Protein AF-A0A1G9UL08-F1 (afdb_monomer_lite)

InterPro domains:
  IPR058342 Protein of unknown function DUF8029 [PF26072] (6-72)

Secondary structure (DSSP, 8-state):
---HHHHHHHHHHHHHHHHHTSHHHHHHHHHHHHHHHHHHHHHHHHHHHHHHHHHHHHHHHHHHHHHH-TT--

Foldseek 3Di:
DPPVVVVVVCVVVVVLVVCCVDPNVVVVVVVVVVVVVVVVVVVVVVVVVVVVVVVCVVVVVVVVCVVVVVDPD

pLDDT: mean 84.72, std 9.73, range [59.0, 95.88]

Radius of gyration: 27.57 Å; chains: 1; bounding box: 66×27×61 Å

Organism: NCBI:txid660521

Sequence (73 aa):
MFDPALVSMLVPILQLGGLLDSPLGQLLVVIVGIGAVVLIGRLVLRVAWRLVTIAAVIVGILLLVSMFVPGLL

Structure (mmCIF, N/CA/C/O backbone):
data_AF-A0A1G9UL08-F1
#
_entry.id   AF-A0A1G9UL08-F1
#
loop_
_atom_site.group_PDB
_atom_site.id
_atom_site.type_symbol
_atom_site.label_atom_id
_atom_site.label_alt_id
_atom_site.label_comp_id
_atom_site.label_asym_id
_atom_site.label_entity_id
_atom_site.label_seq_id
_atom_site.pdbx_PDB_ins_code
_atom_site.Cartn_x
_atom_site.Cartn_y
_atom_site.Cartn_z
_atom_site.occupancy
_atom_site.B_iso_or_equiv
_atom_site.auth_seq_id
_atom_site.auth_comp_id
_atom_site.auth_asym_id
_atom_site.auth_atom_id
_atom_site.pdbx_PDB_model_num
ATOM 1 N N . MET A 1 1 ? -36.251 20.533 17.109 1.00 72.12 1 MET A N 1
ATOM 2 C CA . MET A 1 1 ? -36.520 19.110 17.393 1.00 72.12 1 MET A CA 1
ATOM 3 C C . MET A 1 1 ? -35.466 18.333 16.633 1.00 72.12 1 MET A C 1
ATOM 5 O O . MET A 1 1 ? -35.493 18.383 15.417 1.00 72.12 1 MET A O 1
ATOM 9 N N . PHE A 1 2 ? -34.454 17.780 17.304 1.00 73.88 2 PHE A N 1
ATOM 10 C CA . PHE A 1 2 ? -33.483 16.924 16.616 1.00 73.88 2 PHE A CA 1
ATOM 11 C C . PHE A 1 2 ? -34.232 15.686 16.129 1.00 73.88 2 PHE A C 1
ATOM 13 O O . PHE A 1 2 ? -34.900 15.038 16.936 1.00 73.88 2 PHE A O 1
ATOM 20 N N . ASP A 1 3 ? -34.180 15.397 14.831 1.00 80.06 3 ASP A N 1
ATOM 21 C CA . ASP A 1 3 ? -34.851 14.225 14.282 1.00 80.06 3 ASP A CA 1
ATOM 22 C C . ASP A 1 3 ? -34.259 12.955 14.911 1.00 80.06 3 ASP A C 1
ATOM 24 O O . ASP A 1 3 ? -33.055 12.708 14.776 1.00 80.06 3 ASP A O 1
ATOM 28 N N . PRO A 1 4 ? -35.070 12.119 15.586 1.00 79.75 4 PRO A N 1
ATOM 29 C CA . PRO A 1 4 ? -34.575 10.904 16.230 1.00 79.75 4 PRO A CA 1
ATOM 30 C C . PRO A 1 4 ? -33.949 9.939 15.213 1.00 79.75 4 PRO A C 1
ATOM 32 O O . PRO A 1 4 ? -33.001 9.231 15.540 1.00 79.75 4 PRO A O 1
ATOM 35 N N . ALA A 1 5 ? -34.404 9.984 13.955 1.00 83.38 5 ALA A N 1
ATOM 36 C CA . ALA A 1 5 ? -33.831 9.225 12.848 1.00 83.38 5 ALA A CA 1
ATOM 37 C C . ALA A 1 5 ? -32.365 9.598 12.557 1.00 83.38 5 ALA A C 1
ATOM 39 O O . ALA A 1 5 ? -31.558 8.716 12.266 1.00 83.38 5 ALA A O 1
ATOM 40 N N . LEU A 1 6 ? -31.994 10.878 12.679 1.00 82.38 6 LEU A N 1
ATOM 41 C CA . LEU A 1 6 ? -30.609 11.319 12.486 1.00 82.38 6 LEU A CA 1
ATOM 42 C C . LEU A 1 6 ? -29.715 10.827 13.624 1.00 82.38 6 LEU A C 1
ATOM 44 O O . LEU A 1 6 ? -28.597 10.384 13.383 1.00 82.38 6 LEU A O 1
ATOM 48 N N . VAL A 1 7 ? -30.226 10.828 14.856 1.00 81.12 7 VAL A N 1
ATOM 49 C CA . VAL A 1 7 ? -29.497 10.297 16.015 1.00 81.12 7 VAL A CA 1
ATOM 50 C C . VAL A 1 7 ? -29.255 8.794 15.848 1.00 81.12 7 VAL A C 1
ATOM 52 O O . VAL A 1 7 ? -28.123 8.341 16.004 1.00 81.12 7 VAL A O 1
ATOM 55 N N . SER A 1 8 ? -30.268 8.024 15.440 1.00 80.31 8 SER A N 1
ATOM 56 C CA . SER A 1 8 ? -30.135 6.581 15.190 1.00 80.31 8 SER A CA 1
ATOM 57 C C . SER A 1 8 ? -29.131 6.236 14.082 1.00 80.31 8 SER A C 1
ATOM 59 O O . SER A 1 8 ? -28.485 5.195 14.160 1.00 80.31 8 SER A O 1
ATOM 61 N N . MET A 1 9 ? -28.960 7.107 13.084 1.00 80.56 9 MET A N 1
ATOM 62 C CA . MET A 1 9 ? -27.971 6.939 12.007 1.00 80.56 9 MET A CA 1
ATOM 63 C C . MET A 1 9 ? -26.528 7.207 12.465 1.00 80.56 9 MET A C 1
ATOM 65 O O . MET A 1 9 ? -25.585 6.684 11.876 1.00 80.56 9 MET A O 1
ATOM 69 N N . LEU A 1 10 ? -26.341 8.010 13.516 1.00 80.44 10 LEU A N 1
ATOM 70 C CA . LEU A 1 10 ? -25.025 8.435 14.007 1.00 80.44 10 LEU A CA 1
ATOM 71 C C . LEU A 1 10 ? -24.469 7.525 15.115 1.00 80.44 10 LEU A C 1
ATOM 73 O O . LEU A 1 10 ? -23.252 7.428 15.280 1.00 80.44 10 LEU A O 1
ATOM 77 N N . VAL A 1 11 ? -25.337 6.817 15.844 1.00 80.69 11 VAL A N 1
ATOM 78 C CA . VAL A 1 11 ? -24.947 5.855 16.895 1.00 80.69 11 VAL A CA 1
ATOM 79 C C . VAL A 1 11 ? -23.946 4.788 16.406 1.00 80.69 11 VAL A C 1
ATOM 81 O O . VAL A 1 11 ? -22.954 4.575 17.105 1.00 80.69 11 VAL A O 1
ATOM 84 N N . PRO A 1 12 ? -24.102 4.161 15.220 1.00 78.88 12 PRO A N 1
ATOM 85 C CA . PRO A 1 12 ? -23.151 3.160 14.725 1.00 78.88 12 PRO A CA 1
ATOM 86 C C . PRO A 1 12 ? -21.745 3.722 14.482 1.00 78.88 12 PRO A C 1
ATOM 88 O O . PRO A 1 12 ? -20.752 3.043 14.730 1.00 78.88 12 PRO A O 1
ATOM 91 N N . ILE A 1 13 ? -21.649 4.976 14.02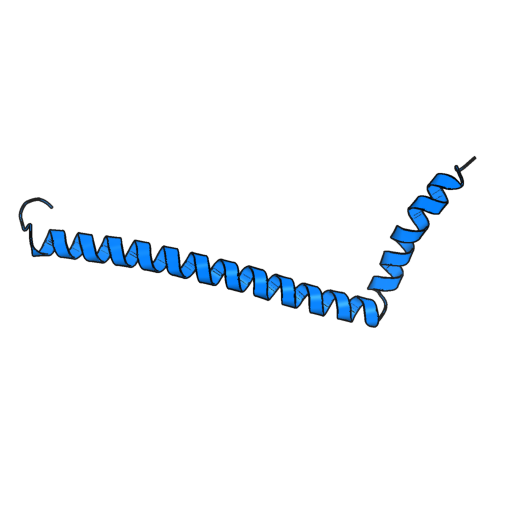8 1.00 77.12 13 ILE A N 1
ATOM 92 C CA . ILE A 1 13 ? -20.373 5.654 13.754 1.00 77.12 13 ILE A CA 1
ATOM 93 C C . ILE A 1 13 ? -19.627 5.944 15.063 1.00 77.12 13 ILE A C 1
ATOM 95 O O . ILE A 1 13 ? -18.418 5.738 15.147 1.00 77.12 13 ILE A O 1
ATOM 99 N N . LEU A 1 14 ? -20.349 6.363 16.106 1.00 74.69 14 LEU A N 1
ATOM 100 C CA . LEU A 1 14 ? -19.774 6.604 17.433 1.00 74.69 14 LEU A CA 1
ATOM 101 C C . LEU A 1 14 ? -19.357 5.300 18.131 1.00 74.69 14 LEU A C 1
ATOM 103 O O . LEU A 1 14 ? -18.314 5.255 18.783 1.00 74.69 14 LEU A O 1
ATOM 107 N N . GLN A 1 15 ? -20.125 4.223 17.949 1.00 73.81 15 GLN A N 1
ATOM 108 C CA . GLN A 1 15 ? -19.768 2.891 18.448 1.00 73.81 15 GLN A CA 1
ATOM 109 C C . GLN A 1 15 ? -18.531 2.323 17.750 1.00 73.81 15 GLN A C 1
ATOM 111 O O . GLN A 1 15 ? -17.754 1.621 18.393 1.00 73.81 15 GLN A O 1
ATOM 116 N N . LEU A 1 16 ? -18.307 2.668 16.478 1.00 73.94 16 LEU A N 1
ATOM 117 C CA . LEU A 1 16 ? -17.094 2.298 15.751 1.00 73.94 16 LEU A CA 1
ATOM 118 C C . LEU A 1 16 ? -15.842 2.886 16.421 1.00 73.94 16 LEU A C 1
ATOM 120 O O . LEU A 1 16 ? -14.854 2.184 16.585 1.00 73.94 16 LEU A O 1
ATOM 124 N N . GLY A 1 17 ? -15.890 4.140 16.880 1.00 70.06 17 GLY A N 1
ATOM 125 C CA . GLY A 1 17 ? -14.778 4.756 17.617 1.00 70.06 17 GLY A CA 1
ATOM 126 C C . GLY A 1 17 ? -14.428 3.995 18.900 1.00 70.06 17 GLY A C 1
ATOM 127 O O . GLY A 1 17 ? -13.267 3.668 19.125 1.00 70.06 17 GLY A O 1
ATOM 128 N N . GLY A 1 18 ? -15.438 3.627 19.694 1.00 72.94 18 GLY A N 1
ATOM 129 C CA . GLY A 1 18 ? -15.239 2.834 20.915 1.00 72.94 18 GLY A CA 1
ATOM 130 C C . GLY A 1 18 ? -14.809 1.383 20.657 1.00 72.94 18 GLY A C 1
ATOM 131 O O . GLY A 1 18 ? -14.077 0.803 21.455 1.00 72.94 18 GLY A O 1
ATOM 132 N N . LEU A 1 19 ? -15.222 0.789 19.532 1.00 71.00 19 LEU A N 1
ATOM 133 C CA . LEU A 1 19 ? -14.798 -0.554 19.121 1.00 71.00 19 LEU A CA 1
ATOM 134 C C . LEU A 1 19 ? -13.330 -0.584 18.697 1.00 71.00 19 LEU A C 1
ATOM 136 O O . LEU A 1 19 ? -12.629 -1.540 19.018 1.00 71.00 19 LEU A O 1
ATOM 140 N N . LEU A 1 20 ? -12.875 0.454 18.000 1.00 71.38 20 LEU A N 1
ATOM 141 C CA . LEU A 1 20 ? -11.513 0.593 17.483 1.00 71.38 20 LEU A CA 1
ATOM 142 C C . LEU A 1 20 ? -10.506 0.895 18.606 1.00 71.38 20 LEU A C 1
ATOM 144 O O . LEU A 1 20 ? -9.358 0.470 18.509 1.00 71.38 20 LEU A O 1
ATOM 148 N N . ASP A 1 21 ? -10.960 1.551 19.679 1.00 72.38 21 ASP A N 1
ATOM 149 C CA . ASP A 1 21 ? -10.185 1.805 20.904 1.00 72.38 21 ASP A CA 1
ATOM 150 C C . ASP A 1 21 ? -10.160 0.591 21.860 1.00 72.38 21 ASP A C 1
ATOM 152 O O . ASP A 1 21 ? -9.403 0.540 22.828 1.00 72.38 21 ASP A O 1
ATOM 156 N N . SER A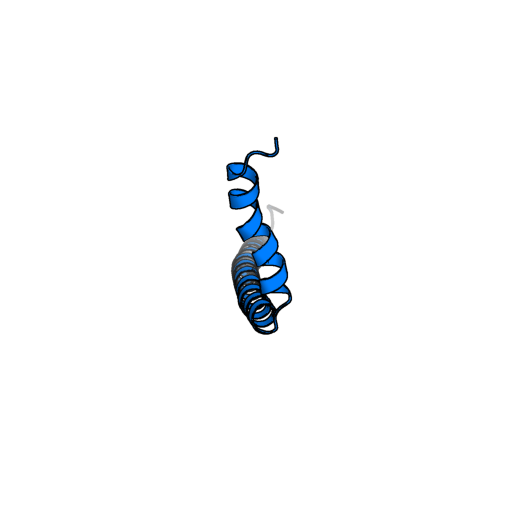 1 22 ? -10.973 -0.436 21.579 1.00 81.56 22 SER A N 1
ATOM 157 C CA . SER A 1 22 ? -10.931 -1.693 22.323 1.00 81.56 22 SER A CA 1
ATOM 158 C C . SER A 1 22 ? -9.725 -2.552 21.907 1.00 81.56 22 SER A C 1
ATOM 160 O O . SER A 1 22 ? -9.324 -2.537 20.737 1.00 81.56 22 SER A O 1
ATOM 162 N N . PRO A 1 23 ? -9.197 -3.407 22.805 1.00 79.69 23 PRO A N 1
ATOM 163 C CA . PRO A 1 23 ? -8.106 -4.330 22.479 1.00 79.69 23 PRO A CA 1
ATOM 164 C C . PRO A 1 23 ? -8.399 -5.217 21.256 1.00 79.69 23 PRO A C 1
ATOM 166 O O . PRO A 1 23 ? -7.498 -5.559 20.495 1.00 79.69 23 PRO A O 1
ATOM 169 N N . LEU A 1 24 ? -9.672 -5.565 21.034 1.00 82.75 24 LEU A N 1
ATOM 170 C CA . LEU A 1 24 ? -10.114 -6.355 19.882 1.00 82.75 24 LEU A CA 1
ATOM 171 C C . LEU A 1 24 ? -10.116 -5.542 18.580 1.00 82.75 24 LEU A C 1
ATOM 173 O O . LEU A 1 24 ? -9.740 -6.064 17.529 1.00 82.75 24 LEU A O 1
ATOM 177 N N . GLY A 1 25 ? -10.501 -4.266 18.642 1.00 83.75 25 GLY A N 1
ATOM 178 C CA . GLY A 1 25 ? -10.438 -3.355 17.498 1.00 83.75 25 GLY A CA 1
ATOM 179 C C . GLY A 1 25 ? -9.007 -3.112 17.043 1.00 83.75 25 GLY A C 1
ATOM 180 O O . GLY A 1 25 ? -8.718 -3.165 15.848 1.00 83.75 25 GLY A O 1
ATOM 181 N N . GLN A 1 26 ? -8.088 -2.954 17.994 1.00 85.56 26 GLN A N 1
ATOM 182 C CA . GLN A 1 26 ? -6.670 -2.776 17.701 1.00 85.56 26 GLN A CA 1
ATOM 183 C C . GLN A 1 26 ? -6.067 -4.013 17.014 1.00 85.56 26 GLN A C 1
ATOM 185 O O . GLN A 1 26 ? -5.350 -3.877 16.022 1.00 85.56 26 GLN A O 1
ATOM 190 N N . LEU A 1 27 ? -6.424 -5.225 17.459 1.00 89.62 27 LEU A N 1
ATOM 191 C CA . LEU A 1 27 ? -6.036 -6.474 16.788 1.00 89.62 27 LEU A CA 1
ATOM 192 C C . LEU A 1 27 ? -6.564 -6.552 15.347 1.00 89.62 27 LEU A C 1
ATOM 194 O O . LEU A 1 27 ? -5.816 -6.926 14.442 1.00 89.62 27 LEU A O 1
ATOM 198 N N . LEU A 1 28 ? -7.821 -6.161 15.111 1.00 87.56 28 LEU A N 1
ATOM 199 C CA . LEU A 1 28 ? -8.391 -6.091 13.761 1.00 87.56 28 LEU A CA 1
ATOM 200 C C . LEU A 1 28 ? -7.617 -5.119 12.865 1.00 87.56 28 LEU A C 1
ATOM 202 O O . LEU A 1 28 ? -7.288 -5.466 11.729 1.00 87.56 28 LEU A O 1
ATOM 206 N N . VAL A 1 29 ? -7.276 -3.936 13.380 1.00 90.19 29 VAL A N 1
ATOM 207 C CA . VAL A 1 29 ? -6.476 -2.944 12.647 1.00 90.19 29 VAL A CA 1
ATOM 208 C C . VAL A 1 29 ? -5.102 -3.506 12.288 1.00 90.19 29 VAL A C 1
ATOM 210 O O . VAL A 1 29 ? -4.658 -3.322 11.156 1.00 90.19 29 VAL A O 1
ATOM 213 N N . VAL A 1 30 ? -4.447 -4.242 13.191 1.00 93.31 30 VAL A N 1
ATOM 214 C CA . VAL A 1 30 ? -3.153 -4.885 12.902 1.00 93.31 30 VAL A CA 1
ATOM 215 C C . VAL A 1 30 ? -3.287 -5.926 11.788 1.00 93.31 30 VAL A C 1
ATOM 217 O O . VAL A 1 30 ? -2.493 -5.911 10.847 1.00 93.31 30 VAL A O 1
ATOM 220 N N . ILE A 1 31 ? -4.295 -6.800 11.849 1.00 92.81 31 ILE A N 1
ATOM 221 C CA . ILE A 1 31 ? -4.519 -7.836 10.826 1.00 92.81 31 ILE A CA 1
ATOM 222 C C . ILE A 1 31 ? -4.771 -7.195 9.455 1.00 92.81 31 ILE A C 1
ATOM 224 O O . ILE A 1 31 ? -4.154 -7.588 8.461 1.00 92.81 31 ILE A O 1
ATOM 228 N N . VAL A 1 32 ? -5.635 -6.179 9.400 1.00 93.69 32 VAL A N 1
ATOM 229 C CA . VAL A 1 32 ? -5.925 -5.432 8.167 1.00 93.69 32 VAL A CA 1
ATOM 230 C C . VAL A 1 32 ? -4.683 -4.690 7.673 1.00 93.69 32 VAL A C 1
ATOM 232 O O . VAL A 1 32 ? -4.392 -4.719 6.478 1.00 93.69 32 VAL A O 1
ATOM 235 N N . GLY A 1 33 ? -3.916 -4.082 8.578 1.00 95.12 33 GLY A N 1
ATOM 236 C CA . GLY A 1 33 ? -2.672 -3.387 8.265 1.00 95.12 33 GLY A CA 1
ATOM 237 C C . GLY A 1 33 ? -1.639 -4.313 7.623 1.00 95.12 33 GLY A C 1
ATOM 238 O O . GLY A 1 33 ? -1.115 -3.999 6.554 1.00 95.12 33 GLY A O 1
ATOM 239 N N . ILE A 1 34 ? -1.397 -5.490 8.208 1.00 95.75 34 ILE A N 1
ATOM 240 C CA . ILE A 1 34 ? -0.489 -6.498 7.638 1.00 95.75 34 ILE A CA 1
ATOM 241 C C . ILE A 1 34 ? -1.012 -6.977 6.280 1.00 95.75 34 ILE A C 1
ATOM 243 O O . ILE A 1 34 ? -0.246 -7.051 5.319 1.00 95.75 34 ILE A O 1
ATOM 247 N N . GLY A 1 35 ? -2.315 -7.251 6.172 1.00 95.19 35 GLY A N 1
ATOM 248 C CA . GLY A 1 35 ? -2.946 -7.632 4.909 1.00 95.19 35 GLY A CA 1
ATOM 249 C C . GLY A 1 35 ? -2.724 -6.592 3.807 1.00 95.19 35 GLY A C 1
ATOM 250 O O . GLY A 1 35 ? -2.326 -6.947 2.695 1.00 95.19 35 GLY A O 1
ATOM 251 N N . ALA A 1 36 ? -2.898 -5.308 4.125 1.00 95.50 36 ALA A N 1
ATOM 252 C CA . ALA A 1 36 ? -2.655 -4.205 3.201 1.00 95.50 36 ALA A CA 1
ATOM 253 C C . ALA A 1 36 ? -1.178 -4.118 2.789 1.00 95.50 36 ALA A C 1
ATOM 255 O O . ALA A 1 36 ? -0.883 -4.016 1.598 1.00 95.50 36 ALA A O 1
ATOM 256 N N . VAL A 1 37 ? -0.244 -4.230 3.739 1.00 95.88 37 VAL A N 1
ATOM 257 C CA . VAL A 1 37 ? 1.202 -4.215 3.455 1.00 95.88 37 VAL A CA 1
ATOM 258 C C . VAL A 1 37 ? 1.603 -5.378 2.551 1.00 95.88 37 VAL A C 1
ATOM 260 O O . VAL A 1 37 ? 2.342 -5.169 1.593 1.00 95.88 37 VAL A O 1
ATOM 263 N N . VAL A 1 38 ? 1.100 -6.589 2.795 1.00 95.56 38 VAL A N 1
ATOM 264 C CA . VAL A 1 38 ? 1.371 -7.753 1.935 1.00 95.56 38 VAL A CA 1
ATOM 265 C C . VAL A 1 38 ? 0.790 -7.546 0.538 1.00 95.56 38 VAL A C 1
ATOM 267 O O . VAL A 1 38 ? 1.441 -7.881 -0.455 1.00 95.56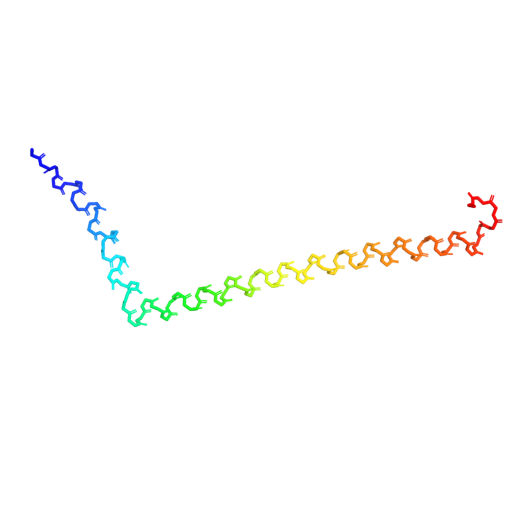 38 VAL A O 1
ATOM 270 N N . LEU A 1 39 ? -0.407 -6.966 0.438 1.00 94.38 39 LEU A N 1
ATOM 271 C CA . LEU A 1 39 ? -1.038 -6.671 -0.845 1.00 94.38 39 LEU A CA 1
ATOM 272 C C . LEU A 1 39 ? -0.211 -5.659 -1.652 1.00 94.38 39 LEU A C 1
ATOM 274 O O . LEU A 1 39 ? 0.057 -5.885 -2.835 1.00 94.38 39 LEU A O 1
ATOM 278 N N . ILE A 1 40 ? 0.263 -4.599 -0.993 1.00 95.62 40 ILE A N 1
ATOM 279 C CA . ILE A 1 40 ? 1.151 -3.592 -1.584 1.00 95.62 40 ILE A CA 1
ATOM 280 C C . ILE A 1 40 ? 2.491 -4.226 -1.959 1.00 95.62 40 ILE A C 1
ATOM 282 O O . ILE A 1 40 ? 2.925 -4.101 -3.100 1.00 95.62 40 ILE A O 1
ATOM 286 N N . GLY A 1 41 ? 3.125 -4.959 -1.045 1.00 94.38 41 GLY A N 1
ATOM 287 C CA . GLY A 1 41 ? 4.409 -5.619 -1.277 1.00 94.38 41 GLY A CA 1
ATOM 288 C C . GLY A 1 41 ? 4.348 -6.577 -2.463 1.00 94.38 41 GLY A C 1
ATOM 289 O O . GLY A 1 41 ? 5.246 -6.590 -3.303 1.00 94.38 41 GLY A O 1
ATOM 290 N N . ARG A 1 42 ? 3.240 -7.308 -2.610 1.00 93.38 42 ARG A N 1
ATOM 291 C CA . ARG A 1 42 ? 3.004 -8.189 -3.757 1.00 93.38 42 ARG A CA 1
ATOM 292 C C . ARG A 1 42 ? 2.827 -7.418 -5.061 1.00 93.38 42 ARG A C 1
ATOM 294 O O . ARG A 1 42 ? 3.316 -7.869 -6.100 1.00 93.38 42 ARG A O 1
ATOM 301 N N . LEU A 1 43 ? 2.139 -6.279 -5.025 1.00 91.62 43 LEU A N 1
ATOM 302 C CA . LEU A 1 43 ? 1.993 -5.413 -6.191 1.00 91.62 43 LEU A CA 1
ATOM 303 C C . LEU A 1 43 ? 3.352 -4.843 -6.613 1.00 91.62 43 LEU A C 1
ATOM 305 O O . LEU A 1 43 ? 3.718 -4.943 -7.784 1.00 91.62 43 LEU A O 1
ATOM 309 N N . VAL A 1 44 ? 4.130 -4.339 -5.653 1.00 92.38 44 VAL A N 1
ATOM 310 C CA . VAL A 1 44 ? 5.476 -3.798 -5.875 1.00 92.38 44 VAL A CA 1
ATOM 311 C C . VAL A 1 44 ? 6.406 -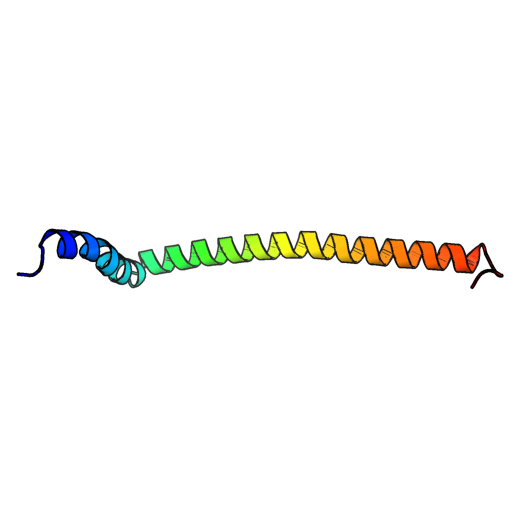4.866 -6.439 1.00 92.38 44 VAL A C 1
ATOM 313 O O . VAL A 1 44 ? 7.067 -4.603 -7.438 1.00 92.38 44 VAL A O 1
ATOM 316 N N . LEU A 1 45 ? 6.412 -6.088 -5.892 1.00 90.25 45 LEU A N 1
ATOM 317 C CA . LEU A 1 45 ? 7.230 -7.187 -6.423 1.00 90.25 45 LEU A CA 1
ATOM 318 C C . LEU A 1 45 ? 6.913 -7.480 -7.894 1.00 90.25 45 LEU A C 1
ATOM 320 O O . LEU A 1 45 ? 7.818 -7.684 -8.702 1.00 90.25 45 LEU A O 1
ATOM 324 N N . ARG A 1 46 ? 5.627 -7.466 -8.260 1.00 91.38 46 ARG A N 1
ATOM 325 C CA . ARG A 1 46 ? 5.188 -7.702 -9.641 1.00 91.38 46 ARG A CA 1
ATOM 326 C C . ARG A 1 46 ? 5.607 -6.565 -10.580 1.00 91.38 46 ARG A C 1
ATOM 328 O O . ARG A 1 46 ? 5.984 -6.831 -11.721 1.00 91.38 46 ARG A O 1
ATOM 335 N N . VAL A 1 47 ? 5.558 -5.318 -10.110 1.00 89.31 47 VAL A N 1
ATOM 336 C CA . VAL A 1 47 ? 6.005 -4.141 -10.876 1.00 89.31 47 VAL A CA 1
ATOM 337 C C . VAL A 1 47 ? 7.525 -4.132 -11.025 1.00 89.31 47 VAL A C 1
ATOM 339 O O . VAL A 1 47 ? 8.022 -3.931 -12.131 1.00 89.31 47 VAL A O 1
ATOM 342 N N . ALA A 1 48 ? 8.261 -4.424 -9.953 1.00 89.56 48 ALA A N 1
ATOM 343 C CA . ALA A 1 48 ? 9.717 -4.500 -9.959 1.00 89.56 48 ALA A CA 1
ATOM 344 C C . ALA A 1 48 ? 10.214 -5.515 -10.993 1.00 89.56 48 ALA A C 1
ATOM 346 O O . ALA A 1 48 ? 11.078 -5.197 -11.804 1.00 89.56 48 ALA A O 1
ATOM 347 N N . TRP A 1 49 ? 9.603 -6.701 -11.044 1.00 87.50 49 TRP A N 1
ATOM 348 C CA . TRP A 1 49 ? 9.941 -7.713 -12.046 1.00 87.50 49 TRP A CA 1
ATOM 349 C C . TRP A 1 49 ? 9.730 -7.227 -13.484 1.00 87.50 49 TRP A C 1
ATOM 351 O O . TRP A 1 49 ? 10.547 -7.503 -14.363 1.00 87.50 49 TRP A O 1
ATOM 361 N N . ARG A 1 50 ? 8.668 -6.453 -13.737 1.00 90.38 50 ARG A N 1
ATOM 362 C CA . ARG A 1 50 ? 8.455 -5.837 -15.054 1.00 90.38 50 ARG A CA 1
ATOM 363 C C . ARG A 1 50 ? 9.507 -4.783 -15.380 1.00 90.38 50 ARG A C 1
ATOM 365 O O . ARG A 1 50 ? 10.027 -4.794 -16.486 1.00 90.38 50 ARG A O 1
ATOM 372 N N . LEU A 1 51 ? 9.847 -3.904 -14.443 1.00 91.94 51 LEU A N 1
ATOM 373 C CA . LEU A 1 51 ? 10.876 -2.887 -14.681 1.00 91.94 51 LEU A CA 1
ATOM 374 C C . LEU A 1 51 ? 12.242 -3.521 -14.960 1.00 91.94 51 LEU A C 1
ATOM 376 O O . LEU A 1 51 ? 12.919 -3.128 -15.907 1.00 91.94 51 LEU A O 1
ATOM 380 N N . VAL A 1 52 ? 12.605 -4.545 -14.185 1.00 93.38 52 VAL A N 1
ATOM 381 C CA . VAL A 1 52 ? 13.860 -5.286 -14.359 1.00 93.38 52 VAL A CA 1
ATOM 382 C C . VAL A 1 52 ? 13.898 -5.997 -15.708 1.00 93.38 52 VAL A C 1
ATOM 384 O O . VAL A 1 52 ? 14.894 -5.895 -16.416 1.00 93.38 52 VAL A O 1
ATOM 387 N N . THR A 1 53 ? 12.824 -6.687 -16.097 1.00 95.19 53 THR A N 1
ATOM 388 C CA . THR A 1 53 ? 12.782 -7.394 -17.388 1.00 95.19 53 THR A CA 1
ATOM 389 C C . THR A 1 53 ? 12.821 -6.432 -18.570 1.00 95.19 53 THR A C 1
ATOM 391 O O . THR A 1 53 ? 13.567 -6.682 -19.509 1.00 95.19 53 THR A O 1
ATOM 394 N N . ILE A 1 54 ? 12.104 -5.306 -18.514 1.00 93.69 54 ILE A N 1
ATOM 395 C CA . ILE A 1 54 ? 12.153 -4.280 -19.566 1.00 93.69 54 ILE A CA 1
ATOM 396 C C . ILE A 1 54 ? 13.573 -3.716 -19.698 1.00 93.69 54 ILE A C 1
ATOM 398 O O . ILE A 1 54 ? 14.099 -3.660 -20.806 1.00 93.69 54 ILE A O 1
ATOM 402 N N . ALA A 1 55 ? 14.221 -3.357 -18.587 1.00 93.38 55 ALA A N 1
ATOM 403 C CA . ALA A 1 55 ? 15.593 -2.855 -18.609 1.00 93.38 55 ALA A CA 1
ATOM 404 C C . ALA A 1 55 ? 16.577 -3.903 -19.148 1.00 93.38 55 ALA A C 1
ATOM 406 O O . ALA A 1 55 ? 17.375 -3.595 -20.029 1.00 93.38 55 ALA A O 1
ATOM 407 N N . ALA A 1 56 ? 16.490 -5.147 -18.673 1.00 95.00 56 ALA A N 1
ATOM 408 C CA . ALA A 1 56 ? 17.341 -6.237 -19.139 1.00 95.00 56 ALA A CA 1
ATOM 409 C C . ALA A 1 56 ? 17.157 -6.514 -20.639 1.00 95.00 56 ALA A C 1
ATOM 411 O O . ALA A 1 56 ? 18.143 -6.715 -21.342 1.00 95.00 56 ALA A O 1
ATOM 412 N N . VAL A 1 57 ? 15.920 -6.476 -21.144 1.00 95.38 57 VAL A N 1
ATOM 413 C CA . VAL A 1 57 ? 15.623 -6.640 -22.575 1.00 95.38 57 VAL A CA 1
ATOM 414 C C . VAL A 1 57 ? 16.198 -5.483 -23.386 1.00 95.38 57 VAL A C 1
ATOM 416 O O . VAL A 1 57 ? 16.870 -5.732 -24.381 1.00 95.38 57 VAL A O 1
ATOM 419 N N . ILE A 1 58 ? 15.989 -4.234 -22.960 1.00 95.50 58 ILE A N 1
ATOM 420 C CA . ILE A 1 58 ? 16.539 -3.0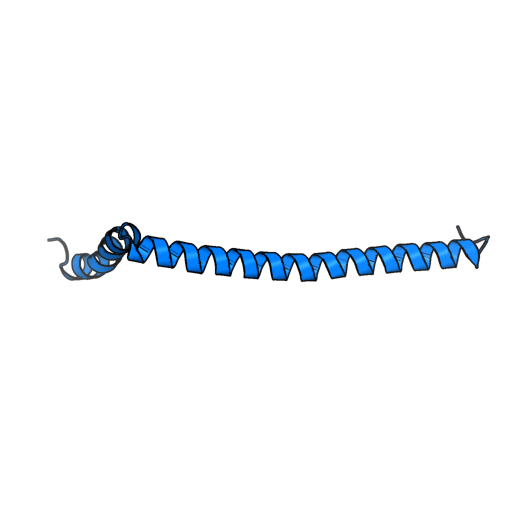55 -23.644 1.00 95.50 58 ILE A CA 1
ATOM 421 C C . ILE A 1 58 ? 18.065 -3.143 -23.687 1.00 95.50 58 ILE A C 1
ATOM 423 O O . ILE A 1 58 ? 18.643 -3.071 -24.765 1.00 95.50 58 ILE A O 1
ATOM 427 N N . VAL A 1 59 ? 18.720 -3.365 -22.545 1.00 94.75 59 VAL A N 1
ATOM 428 C CA . VAL A 1 59 ? 20.184 -3.480 -22.462 1.00 94.75 59 VAL A CA 1
ATOM 429 C C . VAL A 1 59 ? 20.695 -4.649 -23.302 1.00 94.75 59 VAL A C 1
ATOM 431 O O . VAL A 1 59 ? 21.667 -4.488 -24.035 1.00 94.75 59 VAL A O 1
ATOM 434 N N . GLY A 1 60 ? 20.030 -5.804 -23.244 1.00 93.94 60 GLY A N 1
ATOM 435 C CA . GLY A 1 60 ? 20.384 -6.975 -24.042 1.00 93.94 60 GLY A CA 1
ATOM 436 C C . GLY A 1 60 ? 20.297 -6.705 -25.542 1.00 93.94 60 GLY A C 1
ATOM 437 O O . GLY A 1 60 ? 21.223 -7.044 -26.272 1.00 93.94 60 GLY A O 1
ATOM 438 N N . ILE A 1 61 ? 19.232 -6.041 -26.001 1.00 93.50 61 ILE A N 1
ATOM 439 C CA . ILE A 1 61 ? 19.067 -5.659 -27.410 1.00 93.50 61 ILE A CA 1
ATOM 440 C C . ILE A 1 61 ? 20.105 -4.610 -27.810 1.00 93.50 61 ILE A C 1
ATOM 442 O O . ILE A 1 61 ? 20.735 -4.767 -28.850 1.00 93.50 61 ILE A O 1
ATOM 446 N N . LEU A 1 62 ? 20.318 -3.570 -26.998 1.00 89.44 62 LEU A N 1
ATOM 447 C CA . LEU A 1 62 ? 21.323 -2.537 -27.268 1.00 89.44 62 LEU A CA 1
ATOM 448 C C . LEU A 1 62 ? 22.721 -3.146 -27.404 1.00 89.44 62 LEU A C 1
ATOM 450 O O . LEU A 1 62 ? 23.447 -2.803 -28.334 1.00 89.44 62 LEU A O 1
ATOM 454 N N . LEU A 1 63 ? 23.079 -4.075 -26.514 1.00 88.06 63 LEU A N 1
ATOM 455 C CA . LEU A 1 63 ? 24.342 -4.804 -26.598 1.00 88.06 63 LEU A CA 1
ATOM 456 C C . LEU A 1 63 ? 24.423 -5.660 -27.860 1.00 88.06 63 LEU A C 1
ATOM 458 O O . LEU A 1 63 ? 25.455 -5.658 -28.524 1.00 88.06 63 LEU A O 1
ATOM 462 N N . LEU A 1 64 ? 23.346 -6.357 -28.222 1.00 87.38 64 LEU A N 1
ATOM 463 C CA . LEU A 1 64 ? 23.313 -7.172 -29.434 1.00 87.38 64 LEU A CA 1
ATOM 464 C C . LEU A 1 64 ? 23.473 -6.307 -30.691 1.00 87.38 64 LEU A C 1
ATOM 466 O O . LEU A 1 64 ? 24.264 -6.630 -31.569 1.00 87.38 64 LEU A O 1
ATOM 470 N N . VAL A 1 65 ? 22.784 -5.169 -30.761 1.00 88.06 65 VAL A N 1
ATOM 471 C CA . VAL A 1 65 ? 22.934 -4.213 -31.866 1.00 88.06 65 VAL A CA 1
ATOM 472 C C . VAL A 1 65 ? 24.356 -3.658 -31.905 1.00 88.06 65 VAL A C 1
ATOM 474 O O . VAL A 1 65 ? 24.964 -3.653 -32.969 1.00 88.06 65 VAL A O 1
ATOM 477 N N . SER A 1 66 ? 24.925 -3.262 -30.764 1.00 79.50 66 SER A N 1
ATOM 478 C CA . SER A 1 66 ? 26.301 -2.751 -30.703 1.00 79.50 66 SER A CA 1
ATOM 479 C C . SER A 1 66 ? 27.333 -3.789 -31.150 1.00 79.50 66 SER A C 1
ATOM 481 O O . SER A 1 66 ? 28.293 -3.449 -31.838 1.00 79.50 66 SER A O 1
ATOM 483 N N . MET A 1 67 ? 27.134 -5.053 -30.779 1.00 79.31 67 MET A N 1
ATOM 484 C CA . MET A 1 67 ? 28.093 -6.123 -31.039 1.00 79.31 67 MET A CA 1
ATOM 485 C C . MET A 1 67 ? 27.976 -6.697 -32.458 1.00 79.31 67 MET A C 1
ATOM 487 O O . MET A 1 67 ? 28.985 -7.105 -33.030 1.00 79.31 67 MET A O 1
ATOM 491 N N . PHE A 1 68 ? 26.772 -6.725 -33.039 1.00 77.00 68 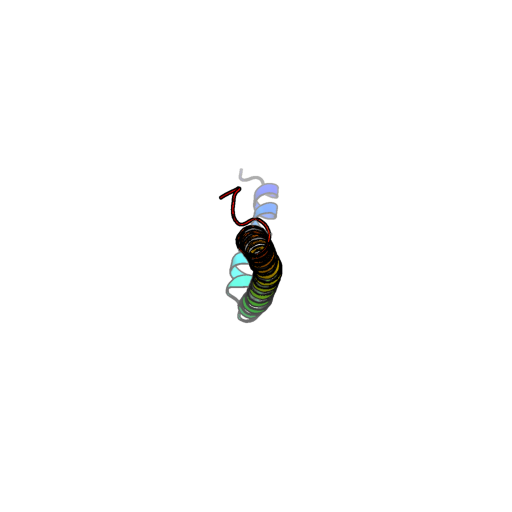PHE A N 1
ATOM 492 C CA . PHE A 1 68 ? 26.513 -7.328 -34.354 1.00 77.00 68 PHE A CA 1
ATOM 493 C C . PHE A 1 68 ? 26.282 -6.313 -35.485 1.00 77.00 68 PHE A C 1
ATOM 495 O O . PHE A 1 68 ? 26.329 -6.699 -36.652 1.00 77.00 68 PHE A O 1
ATOM 502 N N . VAL A 1 69 ? 26.070 -5.027 -35.181 1.00 68.38 69 VAL A N 1
ATOM 503 C CA . VAL A 1 69 ? 25.889 -3.950 -36.171 1.00 68.38 69 VAL A CA 1
ATOM 504 C C . VAL A 1 69 ? 26.908 -2.825 -35.917 1.00 68.38 69 VAL A C 1
ATOM 506 O O . VAL A 1 69 ? 26.532 -1.734 -35.487 1.00 68.38 69 VAL A O 1
ATOM 509 N N . PRO A 1 70 ? 28.209 -3.046 -36.193 1.00 63.59 70 PRO A N 1
ATOM 510 C CA . PRO A 1 70 ? 29.284 -2.098 -35.875 1.00 63.59 70 PRO A CA 1
ATOM 511 C C . PRO A 1 70 ? 29.332 -0.854 -36.795 1.00 63.59 70 PRO A C 1
ATOM 513 O O . PRO A 1 70 ? 30.405 -0.332 -37.078 1.00 63.59 70 PRO A O 1
ATOM 516 N N . GLY A 1 71 ? 28.189 -0.372 -37.294 1.00 63.03 71 GLY A N 1
ATOM 517 C CA . GLY A 1 71 ? 28.125 0.788 -38.194 1.00 63.03 71 GLY A CA 1
ATOM 518 C C . GLY A 1 71 ? 26.797 1.554 -38.228 1.00 63.03 71 GLY A C 1
ATOM 519 O O . GLY A 1 71 ? 26.628 2.392 -39.108 1.00 63.03 71 GLY A O 1
ATOM 520 N N . LEU A 1 72 ? 25.852 1.268 -37.321 1.00 61.62 72 LEU A N 1
ATOM 521 C CA . LEU A 1 72 ? 24.554 1.969 -37.230 1.00 61.62 72 LEU A CA 1
ATOM 522 C C . LEU A 1 72 ? 24.431 2.866 -35.976 1.00 61.62 72 LEU A C 1
ATOM 524 O O . LEU A 1 72 ? 23.532 3.703 -35.920 1.00 61.62 72 LEU A O 1
ATOM 528 N N . LEU A 1 73 ? 25.316 2.699 -34.988 1.00 59.00 73 LEU A N 1
ATOM 529 C CA . LEU A 1 73 ? 25.420 3.489 -33.753 1.00 59.00 73 LEU A CA 1
ATOM 530 C C . LEU A 1 73 ? 26.794 4.162 -33.706 1.00 59.00 73 LEU A C 1
ATOM 532 O O . LEU A 1 73 ? 26.860 5.303 -33.202 1.00 59.00 73 LEU A O 1
#